Protein AF-A0A432MLW6-F1 (afdb_monomer_lite)

Secondary structure (DSSP, 8-state):
-PPEEEE--SPEEEEEPPPTT-SSPPPPEEE-SSBSS-TTTTS-EEEEEEEEPPS-PPTT-EEEEEEES-TTEEEEEETTEEEEES--SS-EEEEPPS---SEEEEEEEE---S---TT--SPB-EEEEEEEPP------PPPPP-

Structure (mmCIF, N/CA/C/O backbone):
data_AF-A0A432MLW6-F1
#
_entry.id   AF-A0A432MLW6-F1
#
loop_
_atom_site.group_PDB
_atom_site.id
_atom_site.type_symbol
_atom_site.label_atom_id
_atom_site.label_alt_id
_atom_site.label_comp_id
_atom_site.label_asym_id
_atom_site.label_entity_id
_atom_site.label_seq_id
_atom_site.pdbx_PDB_ins_code
_atom_site.Cartn_x
_atom_site.Cartn_y
_atom_site.Cartn_z
_atom_site.occupancy
_atom_site.B_iso_or_equiv
_atom_site.auth_seq_id
_atom_site.auth_comp_id
_atom_site.auth_asym_id
_atom_site.auth_atom_id
_atom_site.pdbx_PDB_model_num
ATOM 1 N N . MET A 1 1 ? -3.024 17.341 17.144 1.00 48.44 1 MET A N 1
ATOM 2 C CA . MET A 1 1 ? -3.260 15.988 17.703 1.00 48.44 1 MET A CA 1
ATOM 3 C C . MET A 1 1 ? -2.288 15.040 17.013 1.00 48.44 1 MET A C 1
ATOM 5 O O . MET A 1 1 ? -2.040 15.289 15.843 1.00 48.44 1 MET A O 1
ATOM 9 N N . PRO A 1 2 ? -1.672 14.050 17.686 1.00 52.03 2 PRO A N 1
ATOM 10 C CA . PRO A 1 2 ? -0.730 13.161 17.013 1.00 52.03 2 PRO A CA 1
ATOM 11 C C . PRO A 1 2 ? -1.482 12.259 16.034 1.00 52.03 2 PRO A C 1
ATOM 13 O O . PRO A 1 2 ? -2.400 11.543 16.439 1.00 52.03 2 PRO A O 1
ATOM 16 N N . ASP A 1 3 ? -1.088 12.299 14.765 1.00 69.69 3 ASP A N 1
ATOM 17 C CA . ASP A 1 3 ? -1.581 11.374 13.751 1.00 69.69 3 ASP A CA 1
ATOM 18 C C . ASP A 1 3 ? -1.302 9.941 14.202 1.00 69.69 3 ASP A C 1
ATOM 20 O O . ASP A 1 3 ? -0.168 9.581 14.543 1.00 69.69 3 ASP A O 1
ATOM 24 N N . HIS A 1 4 ? -2.339 9.103 14.234 1.00 82.38 4 HIS A N 1
ATOM 25 C CA . HIS A 1 4 ? -2.119 7.681 14.457 1.00 82.38 4 HIS A CA 1
ATOM 26 C C . HIS A 1 4 ? -1.595 7.085 13.148 1.00 82.38 4 HIS A C 1
ATOM 28 O O . HIS A 1 4 ? -2.178 7.287 12.085 1.00 82.38 4 HIS A O 1
ATOM 34 N N . LEU A 1 5 ? -0.473 6.367 13.213 1.00 89.31 5 LEU A N 1
ATOM 35 C CA . LEU A 1 5 ? 0.214 5.829 12.041 1.00 89.31 5 LEU A CA 1
ATOM 36 C C . LEU A 1 5 ? 0.303 4.308 12.137 1.00 89.31 5 LEU A C 1
ATOM 38 O O . LEU A 1 5 ? 0.843 3.768 13.105 1.00 89.31 5 LEU A O 1
ATOM 42 N N . ILE A 1 6 ? -0.154 3.609 11.098 1.00 90.38 6 ILE A N 1
ATOM 43 C CA . ILE A 1 6 ? -0.000 2.155 10.965 1.00 90.38 6 ILE A CA 1
ATOM 44 C C . ILE A 1 6 ? 0.847 1.859 9.729 1.00 90.38 6 ILE A C 1
ATOM 46 O O . ILE A 1 6 ? 0.389 1.993 8.596 1.00 90.38 6 ILE A O 1
ATOM 50 N N . ARG A 1 7 ? 2.089 1.406 9.934 1.00 92.50 7 ARG A N 1
ATOM 51 C CA . ARG A 1 7 ? 2.963 0.963 8.834 1.00 92.50 7 ARG A CA 1
ATOM 52 C C . ARG A 1 7 ? 2.574 -0.439 8.378 1.00 92.50 7 ARG A C 1
ATOM 54 O O . ARG A 1 7 ? 2.554 -1.383 9.171 1.00 92.50 7 ARG A O 1
ATOM 61 N N . LEU A 1 8 ? 2.326 -0.594 7.084 1.00 93.12 8 LEU A N 1
ATOM 62 C CA . LEU A 1 8 ? 1.951 -1.858 6.461 1.00 93.12 8 LEU A CA 1
ATOM 63 C C . LEU A 1 8 ? 3.201 -2.699 6.164 1.00 93.12 8 LEU A C 1
ATOM 65 O O . LEU A 1 8 ? 3.613 -2.809 5.015 1.00 93.12 8 LEU A O 1
ATOM 69 N N . ARG A 1 9 ? 3.813 -3.282 7.207 1.00 90.38 9 ARG A N 1
ATOM 70 C CA . ARG A 1 9 ? 5.141 -3.914 7.096 1.00 90.38 9 ARG A CA 1
ATOM 71 C C . ARG A 1 9 ? 5.172 -5.242 6.337 1.00 90.38 9 ARG A C 1
ATOM 73 O O . ARG A 1 9 ? 5.575 -5.285 5.190 1.00 90.38 9 ARG A O 1
ATOM 80 N N . GLY A 1 10 ? 4.661 -6.325 6.919 1.00 85.81 10 GLY A N 1
ATOM 81 C CA . GLY A 1 10 ? 4.724 -7.669 6.316 1.00 85.81 10 GLY A CA 1
ATOM 82 C C . GLY A 1 10 ? 3.495 -8.545 6.579 1.00 85.81 10 GLY A C 1
ATOM 83 O O . GLY A 1 10 ? 2.777 -8.236 7.536 1.00 85.81 10 GLY A O 1
ATOM 84 N N . PRO A 1 11 ? 3.200 -9.574 5.760 1.00 89.50 11 PRO A N 1
ATOM 85 C CA . PRO A 1 11 ? 3.823 -9.886 4.469 1.00 89.50 11 PRO A CA 1
ATOM 86 C C . PRO A 1 11 ? 3.096 -9.219 3.282 1.00 89.50 11 PRO A C 1
ATOM 88 O O . PRO A 1 11 ? 1.861 -9.167 3.249 1.00 89.50 11 PRO A O 1
ATOM 91 N N . TRP A 1 12 ? 3.857 -8.738 2.297 1.00 94.56 12 TRP A N 1
ATOM 92 C CA . TRP A 1 12 ? 3.371 -8.381 0.958 1.00 94.56 12 TRP A CA 1
ATOM 93 C C . TRP A 1 12 ? 3.589 -9.540 -0.011 1.00 94.56 12 TRP A C 1
ATOM 95 O O . TRP A 1 12 ? 4.592 -10.244 0.070 1.00 94.56 12 TRP A O 1
ATOM 105 N N . GLU A 1 13 ? 2.664 -9.721 -0.945 1.00 94.06 13 GLU A N 1
ATOM 106 C CA . GLU A 1 13 ? 2.819 -10.605 -2.096 1.00 94.06 13 GLU A CA 1
ATOM 107 C C . GLU A 1 13 ? 3.386 -9.792 -3.263 1.00 94.06 13 GLU A C 1
ATOM 109 O O . GLU A 1 13 ? 2.800 -8.786 -3.665 1.00 94.06 13 GLU A O 1
ATOM 114 N N . LEU A 1 14 ? 4.515 -10.224 -3.810 1.00 91.12 14 LEU A N 1
ATOM 115 C CA . LEU A 1 14 ? 5.133 -9.679 -5.010 1.00 91.12 14 LEU A CA 1
ATOM 116 C C . LEU A 1 14 ? 4.770 -10.572 -6.194 1.00 91.12 14 LEU A C 1
ATOM 118 O O . LEU A 1 14 ? 5.113 -11.752 -6.227 1.00 91.12 14 LEU A O 1
ATOM 122 N N . LEU A 1 15 ? 4.094 -9.992 -7.178 1.00 90.06 15 LEU A N 1
ATOM 123 C CA . LEU A 1 15 ? 3.730 -10.654 -8.420 1.00 90.06 15 LEU A CA 1
ATOM 124 C C . LEU A 1 15 ? 4.540 -10.026 -9.552 1.00 90.06 15 LEU A C 1
ATOM 126 O O . LEU A 1 15 ? 4.318 -8.855 -9.881 1.00 90.06 15 LEU A O 1
ATOM 130 N N . PRO A 1 16 ? 5.480 -10.770 -10.151 1.00 84.94 16 PRO A N 1
ATOM 131 C CA . PRO A 1 16 ? 6.142 -10.334 -11.368 1.00 84.94 16 PRO A CA 1
ATOM 132 C C . PRO A 1 16 ? 5.105 -10.084 -12.468 1.00 84.94 16 PRO A C 1
ATOM 134 O O . PRO A 1 16 ? 4.140 -10.836 -12.611 1.00 84.94 16 PRO A O 1
ATOM 137 N N . GLY A 1 17 ? 5.290 -9.026 -13.249 1.00 77.06 17 GLY A N 1
ATOM 138 C CA . GLY A 1 17 ? 4.554 -8.838 -14.492 1.00 77.06 17 GLY A CA 1
ATOM 139 C C . GLY A 1 17 ? 4.965 -9.875 -15.545 1.00 77.06 17 GLY A C 1
ATOM 140 O O . GLY A 1 17 ? 5.995 -10.540 -15.385 1.00 77.06 17 GLY A O 1
ATOM 141 N N . PRO A 1 18 ? 4.178 -10.025 -16.624 1.00 66.94 18 PRO A N 1
ATOM 142 C CA . PRO A 1 18 ? 4.509 -10.944 -17.706 1.00 66.94 18 PRO A CA 1
ATOM 143 C C . PRO A 1 18 ? 5.880 -10.583 -18.291 1.00 66.94 18 PRO A C 1
ATOM 145 O O . PRO A 1 18 ? 6.126 -9.438 -18.672 1.00 66.94 18 PRO A O 1
ATOM 148 N N . GLY A 1 19 ? 6.795 -11.553 -18.298 1.00 61.69 19 GLY A N 1
ATOM 149 C CA . GLY A 1 19 ? 8.076 -11.429 -18.988 1.00 61.69 19 GLY A CA 1
ATOM 150 C C . GLY A 1 19 ? 7.927 -11.765 -20.475 1.00 61.69 19 GLY A C 1
ATOM 151 O O . GLY A 1 19 ? 7.006 -12.500 -20.821 1.00 61.69 19 GLY A O 1
ATOM 152 N N . PRO A 1 20 ? 8.835 -11.281 -21.341 1.00 59.62 20 PRO A N 1
ATOM 153 C CA . PRO A 1 20 ? 8.797 -11.574 -22.778 1.00 59.62 20 PRO A CA 1
ATOM 154 C C . PRO A 1 20 ? 8.939 -13.073 -23.116 1.00 59.62 20 PRO A C 1
ATOM 156 O O . PRO A 1 20 ? 8.470 -13.490 -24.164 1.00 59.62 20 PRO A O 1
ATOM 159 N N . ASP A 1 21 ? 9.504 -13.877 -22.205 1.00 58.47 21 ASP A N 1
ATOM 160 C CA . ASP A 1 21 ? 9.806 -15.311 -22.390 1.00 58.47 21 ASP A CA 1
ATOM 161 C C . ASP A 1 21 ? 9.112 -16.232 -21.360 1.00 58.47 21 ASP A C 1
ATOM 163 O O . ASP A 1 21 ? 9.562 -17.345 -21.092 1.00 58.47 21 ASP A O 1
ATOM 167 N N . ALA A 1 22 ? 8.053 -15.771 -20.688 1.00 59.34 22 ALA A N 1
ATOM 168 C CA . ALA A 1 22 ? 7.432 -16.553 -19.616 1.00 59.34 22 ALA A CA 1
ATOM 169 C C . ALA A 1 22 ? 6.338 -17.500 -20.148 1.00 59.34 22 ALA A C 1
ATOM 171 O O . ALA A 1 22 ? 5.180 -17.109 -20.257 1.00 59.34 22 ALA A O 1
ATOM 172 N N . ASP A 1 23 ? 6.705 -18.758 -20.409 1.00 59.22 23 ASP A N 1
ATOM 173 C CA . ASP A 1 23 ? 5.770 -19.852 -20.747 1.00 59.22 23 ASP A CA 1
ATOM 174 C C . ASP A 1 23 ? 4.923 -20.304 -19.528 1.00 59.22 23 ASP A C 1
ATOM 176 O O . ASP A 1 23 ? 3.878 -20.935 -19.662 1.00 59.22 23 ASP A O 1
ATOM 180 N N . ALA A 1 24 ? 5.338 -19.924 -18.310 1.00 57.09 24 ALA A N 1
ATOM 181 C CA . ALA A 1 24 ? 4.658 -20.242 -17.055 1.00 57.09 24 ALA A CA 1
ATOM 182 C C . ALA A 1 24 ? 4.223 -18.977 -16.287 1.00 57.09 24 ALA A C 1
ATOM 184 O O . ALA A 1 24 ? 4.959 -17.982 -16.265 1.00 57.09 24 ALA A O 1
ATOM 185 N N . PRO A 1 25 ? 3.060 -19.002 -15.601 1.00 60.34 25 PRO A N 1
ATOM 186 C CA . PRO A 1 25 ? 2.623 -17.890 -14.769 1.00 60.34 25 PRO A CA 1
ATOM 187 C C . PRO A 1 25 ? 3.632 -17.657 -13.634 1.00 60.34 25 PRO A C 1
ATOM 189 O O . PRO A 1 25 ? 4.047 -18.613 -12.973 1.00 60.34 25 PRO A O 1
ATOM 192 N N . PRO A 1 26 ? 4.038 -16.404 -13.378 1.00 66.25 26 PRO A N 1
ATOM 193 C CA . PRO A 1 26 ? 5.035 -16.122 -12.361 1.00 66.25 26 PRO A CA 1
ATOM 194 C C . PRO A 1 26 ? 4.497 -16.450 -10.963 1.00 66.25 26 PRO A C 1
ATOM 196 O O . PRO A 1 26 ? 3.436 -15.969 -10.559 1.00 66.25 26 PRO A O 1
ATOM 199 N N . SER A 1 27 ? 5.247 -17.254 -10.207 1.00 72.31 27 SER A N 1
ATOM 200 C CA . SER A 1 27 ? 4.907 -17.585 -8.822 1.00 72.31 27 SER A CA 1
ATOM 201 C C . SER A 1 27 ? 5.016 -16.345 -7.926 1.00 72.31 27 SER A C 1
ATOM 203 O O . SER A 1 27 ? 6.043 -15.659 -7.973 1.00 72.31 27 SER A O 1
ATOM 205 N N . PRO A 1 28 ? 4.005 -16.049 -7.089 1.00 80.62 28 PRO A N 1
ATOM 206 C CA . PRO A 1 28 ? 4.082 -14.938 -6.152 1.00 80.62 28 PRO A CA 1
ATOM 207 C C . PRO A 1 28 ? 5.163 -15.211 -5.101 1.00 80.62 28 PRO A C 1
ATOM 209 O O . PRO A 1 28 ? 5.176 -16.271 -4.471 1.00 80.62 28 PRO A O 1
ATOM 212 N 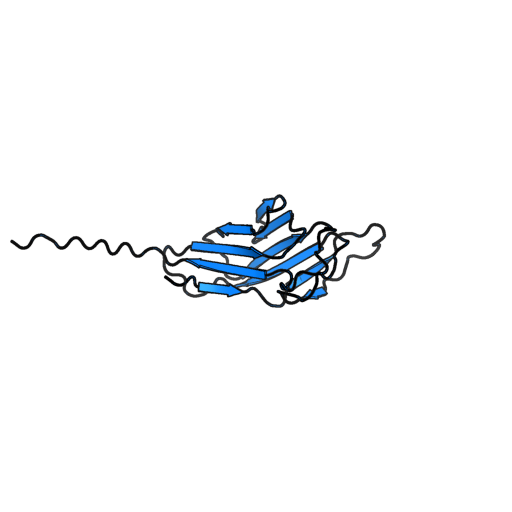N . SER A 1 29 ? 6.052 -14.246 -4.883 1.00 86.94 29 SER A N 1
ATOM 213 C CA . SER A 1 29 ? 7.007 -14.265 -3.770 1.00 86.94 29 SER A CA 1
ATOM 214 C C . SER A 1 29 ? 6.527 -13.354 -2.639 1.00 86.94 29 SER A C 1
ATOM 216 O O . SER A 1 29 ? 5.578 -12.586 -2.804 1.00 86.94 29 SER A O 1
ATOM 218 N N . ARG A 1 30 ? 7.128 -13.467 -1.450 1.00 90.94 30 ARG A N 1
ATOM 219 C CA . ARG A 1 30 ? 6.791 -12.617 -0.300 1.00 90.94 30 ARG A CA 1
ATOM 220 C C . ARG A 1 30 ? 7.908 -11.632 -0.004 1.00 90.94 30 ARG A C 1
ATOM 222 O O . ARG A 1 30 ? 9.077 -11.979 -0.129 1.00 90.94 30 ARG A O 1
ATOM 229 N N . LEU A 1 31 ? 7.525 -10.434 0.420 1.00 89.81 31 LEU A N 1
ATOM 230 C CA . LEU A 1 31 ? 8.435 -9.369 0.824 1.00 89.81 31 LEU A CA 1
ATOM 231 C C . LEU A 1 31 ? 7.857 -8.610 2.020 1.00 89.81 31 LEU A C 1
ATOM 233 O O . LEU A 1 31 ? 6.644 -8.410 2.105 1.00 89.81 31 LEU A O 1
ATOM 237 N N . ASP A 1 32 ? 8.728 -8.136 2.902 1.00 92.25 32 ASP A N 1
ATOM 238 C CA . ASP A 1 32 ? 8.367 -7.174 3.936 1.00 92.25 32 ASP A CA 1
ATOM 239 C C . ASP A 1 32 ? 8.818 -5.770 3.537 1.00 92.25 32 ASP A C 1
ATOM 241 O O . ASP A 1 32 ? 9.880 -5.577 2.950 1.00 92.25 32 ASP A O 1
ATOM 245 N N . LEU A 1 33 ? 7.979 -4.790 3.857 1.00 90.88 33 LEU A N 1
ATOM 246 C CA . LEU A 1 33 ? 8.226 -3.380 3.634 1.00 90.88 33 LEU A CA 1
ATOM 247 C C . LEU A 1 33 ? 8.451 -2.631 4.967 1.00 90.88 33 LEU A C 1
ATOM 249 O O . LEU A 1 33 ? 7.862 -2.972 5.995 1.00 90.88 33 LEU A O 1
ATOM 253 N N . PRO A 1 34 ? 9.251 -1.560 4.972 1.00 91.50 34 PRO A N 1
ATOM 254 C CA . PRO A 1 34 ? 10.151 -1.213 3.883 1.00 91.50 34 PRO A CA 1
ATOM 255 C C . PRO A 1 34 ? 11.316 -2.219 3.788 1.00 91.50 34 PRO A C 1
ATOM 257 O O . PRO A 1 34 ? 11.658 -2.854 4.785 1.00 91.50 34 PRO A O 1
ATOM 260 N N . ALA A 1 35 ? 11.891 -2.371 2.599 1.00 86.50 35 ALA A N 1
ATOM 261 C CA . ALA A 1 35 ? 12.995 -3.289 2.315 1.00 86.50 35 ALA A CA 1
ATOM 262 C C . ALA A 1 35 ? 14.297 -2.522 2.057 1.00 86.50 35 ALA A C 1
ATOM 264 O O . ALA A 1 35 ? 14.266 -1.335 1.743 1.00 86.50 35 ALA A O 1
ATOM 265 N N . ASP A 1 36 ? 15.446 -3.191 2.125 1.00 83.56 36 ASP A N 1
ATOM 266 C CA . ASP A 1 36 ? 16.731 -2.536 1.839 1.00 83.56 36 ASP A CA 1
ATOM 267 C C . ASP A 1 36 ? 16.900 -2.200 0.349 1.00 83.56 36 ASP A C 1
ATOM 269 O O . ASP A 1 36 ? 17.598 -1.256 -0.00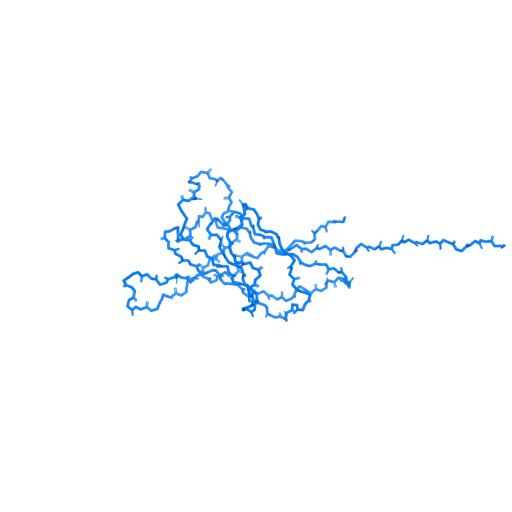9 1.00 83.56 36 ASP A O 1
ATOM 273 N N . SER A 1 37 ? 16.260 -2.967 -0.540 1.00 78.69 37 SER A N 1
ATOM 274 C CA . SER A 1 37 ? 16.354 -2.763 -1.988 1.00 78.69 37 SER A CA 1
ATOM 275 C C . SER A 1 37 ? 15.114 -3.269 -2.742 1.00 78.69 37 SER A C 1
ATOM 277 O O . SER A 1 37 ? 14.412 -4.163 -2.257 1.00 78.69 37 SER A O 1
ATOM 279 N N . PRO A 1 38 ? 14.819 -2.710 -3.934 1.00 78.44 38 PRO A N 1
ATOM 280 C CA . PRO A 1 38 ? 13.747 -3.195 -4.797 1.00 78.44 38 PRO A CA 1
ATOM 281 C C . PRO A 1 38 ? 14.060 -4.599 -5.345 1.00 78.44 38 PRO A C 1
ATOM 283 O O . PRO A 1 38 ? 15.105 -4.790 -5.967 1.00 78.44 38 PRO A O 1
ATOM 286 N N . PRO A 1 39 ? 13.138 -5.571 -5.233 1.00 71.19 39 PRO A N 1
ATOM 287 C CA . PRO A 1 39 ? 13.384 -6.948 -5.669 1.00 71.19 39 PRO A CA 1
ATOM 288 C C . PRO A 1 39 ? 13.391 -7.128 -7.198 1.00 71.19 39 PRO A C 1
ATOM 290 O O . PRO A 1 39 ? 13.957 -8.098 -7.693 1.00 71.19 39 PRO A O 1
ATOM 293 N N . LEU A 1 40 ? 12.732 -6.239 -7.956 1.00 68.44 40 LEU A N 1
ATOM 294 C CA . LEU A 1 40 ? 12.494 -6.390 -9.402 1.00 68.44 40 LEU A CA 1
ATOM 295 C C . LEU A 1 40 ? 12.609 -5.052 -10.151 1.00 68.44 40 LEU A C 1
ATOM 297 O O . LEU A 1 40 ? 11.714 -4.658 -10.890 1.00 68.44 40 LEU A O 1
ATOM 301 N N . ALA A 1 41 ? 13.738 -4.363 -9.979 1.00 64.25 41 ALA A N 1
ATOM 302 C CA . ALA A 1 41 ? 14.069 -3.076 -10.605 1.00 64.25 41 ALA A CA 1
ATOM 303 C C . ALA A 1 41 ? 13.735 -2.948 -12.109 1.00 64.25 41 ALA A C 1
ATOM 305 O O . ALA A 1 41 ? 13.348 -1.885 -12.592 1.00 64.25 41 ALA A O 1
ATOM 306 N N . LEU A 1 42 ? 13.908 -4.042 -12.854 1.00 67.50 42 LEU A N 1
ATOM 307 C CA . LEU A 1 42 ? 13.907 -4.048 -14.318 1.00 67.50 42 LEU A CA 1
ATOM 308 C C . LEU A 1 42 ? 12.622 -4.604 -14.938 1.00 67.50 42 LEU A C 1
ATOM 310 O O . LEU A 1 42 ? 12.540 -4.718 -16.160 1.00 67.50 42 LEU A O 1
ATOM 314 N N . ARG A 1 43 ? 11.627 -4.994 -14.134 1.00 79.50 43 ARG A N 1
ATOM 315 C CA . ARG A 1 43 ? 10.381 -5.583 -14.645 1.00 79.50 43 ARG A CA 1
ATOM 316 C C . ARG A 1 43 ? 9.170 -4.943 -13.979 1.00 79.50 43 ARG A C 1
ATOM 318 O O . ARG A 1 43 ? 9.236 -4.622 -12.794 1.00 79.50 43 ARG A O 1
ATOM 325 N N . PRO A 1 44 ? 8.049 -4.788 -14.708 1.00 86.38 44 PRO A N 1
ATOM 326 C CA . PRO A 1 44 ? 6.813 -4.390 -14.065 1.00 86.38 44 PRO A CA 1
ATOM 327 C C . PRO A 1 44 ? 6.456 -5.433 -13.008 1.00 86.38 44 PRO A C 1
ATOM 329 O O . PRO A 1 44 ? 6.655 -6.632 -13.218 1.00 86.38 44 PRO A O 1
ATOM 332 N N . CYS A 1 45 ? 5.930 -5.001 -11.872 1.00 89.12 45 CYS A N 1
ATOM 333 C CA . CYS A 1 45 ? 5.464 -5.914 -10.836 1.00 89.12 45 CYS A CA 1
ATOM 334 C C . CYS A 1 45 ? 4.278 -5.328 -10.075 1.00 89.12 45 CYS A C 1
ATOM 336 O O . CYS A 1 45 ? 3.966 -4.140 -10.173 1.00 89.12 45 CYS A O 1
ATOM 338 N N . ARG A 1 46 ? 3.573 -6.185 -9.341 1.00 92.44 46 ARG A N 1
ATOM 339 C CA . ARG A 1 46 ? 2.477 -5.788 -8.459 1.00 92.44 46 ARG A CA 1
ATOM 340 C C . ARG A 1 46 ? 2.786 -6.231 -7.042 1.00 92.44 46 ARG A C 1
ATOM 342 O O . ARG A 1 46 ? 3.107 -7.393 -6.819 1.00 92.44 46 ARG A O 1
ATOM 349 N N . LEU A 1 47 ? 2.651 -5.315 -6.096 1.00 94.06 47 LEU A N 1
ATOM 350 C CA . LEU A 1 47 ? 2.670 -5.609 -4.671 1.00 94.06 47 LEU A CA 1
ATOM 351 C C . LEU A 1 47 ? 1.230 -5.691 -4.181 1.00 94.06 47 LEU A C 1
ATOM 353 O O . LEU A 1 47 ? 0.440 -4.779 -4.425 1.00 94.06 47 LEU A O 1
ATOM 357 N N . ARG A 1 48 ? 0.879 -6.765 -3.481 1.00 95.31 48 ARG A N 1
ATOM 358 C CA . ARG A 1 48 ? -0.451 -6.957 -2.902 1.00 95.31 48 ARG A CA 1
ATOM 359 C C . ARG A 1 48 ? -0.337 -7.184 -1.411 1.00 95.31 48 ARG A C 1
ATOM 361 O O . ARG A 1 48 ? 0.505 -7.951 -0.949 1.00 95.31 48 ARG A O 1
ATOM 368 N N . ARG A 1 49 ? -1.211 -6.547 -0.645 1.00 95.00 49 ARG A N 1
ATOM 369 C CA . ARG A 1 49 ? -1.322 -6.799 0.789 1.00 95.00 49 ARG A CA 1
ATOM 370 C C . ARG A 1 49 ? -2.762 -6.727 1.225 1.00 95.00 49 ARG A C 1
ATOM 372 O O . ARG A 1 49 ? -3.495 -5.804 0.881 1.00 95.00 49 ARG A O 1
ATOM 379 N N . ARG A 1 50 ? -3.137 -7.680 2.071 1.00 94.75 50 ARG A N 1
ATOM 380 C CA . ARG A 1 50 ? -4.395 -7.613 2.803 1.00 94.75 50 ARG A CA 1
ATOM 381 C C . ARG A 1 50 ? -4.199 -6.914 4.142 1.00 94.75 50 ARG A C 1
ATOM 383 O O . ARG A 1 50 ? -3.247 -7.216 4.860 1.00 94.75 50 ARG A O 1
ATOM 390 N N . PHE A 1 51 ? -5.109 -6.018 4.493 1.00 92.62 51 PHE A N 1
ATOM 391 C CA . PHE A 1 51 ? -5.123 -5.361 5.797 1.00 92.62 51 PHE A CA 1
ATOM 392 C C . PHE A 1 51 ? -6.543 -5.326 6.363 1.00 92.62 51 PHE A C 1
ATOM 394 O O . PHE A 1 51 ? -7.525 -5.286 5.621 1.00 92.62 51 PHE A O 1
ATOM 401 N N . GLY A 1 52 ? -6.653 -5.414 7.686 1.00 89.56 52 GLY A N 1
ATOM 402 C CA . GLY A 1 52 ? -7.939 -5.312 8.367 1.00 89.56 52 GLY A CA 1
ATOM 403 C C . GLY A 1 52 ? -8.412 -3.866 8.446 1.00 89.56 52 GLY A C 1
ATOM 404 O O . GLY A 1 52 ? -7.593 -2.946 8.398 1.00 89.56 52 GLY A O 1
ATOM 405 N N . ARG A 1 53 ? -9.720 -3.658 8.615 1.00 84.62 53 ARG A N 1
ATOM 406 C CA . ARG A 1 53 ? -10.215 -2.344 9.036 1.00 84.62 53 ARG A CA 1
ATOM 407 C C . ARG A 1 53 ? -9.597 -1.999 10.402 1.00 84.62 53 ARG A C 1
ATOM 409 O O . ARG A 1 53 ? -9.720 -2.807 11.324 1.00 84.62 53 ARG A O 1
ATOM 416 N N . PRO A 1 54 ? -8.953 -0.834 10.554 1.00 77.19 54 PRO A N 1
ATOM 417 C CA . PRO A 1 54 ? -8.453 -0.370 11.844 1.00 77.19 54 PRO A CA 1
ATOM 418 C C . PRO A 1 54 ? -9.595 -0.331 12.866 1.00 77.19 54 PRO A C 1
ATOM 420 O O . PRO A 1 54 ? -10.634 0.288 12.634 1.00 77.19 54 PRO A O 1
ATOM 423 N N . LEU A 1 55 ? -9.428 -1.046 13.980 1.00 69.88 55 LEU A N 1
ATOM 424 C CA . LEU A 1 55 ? -10.406 -1.077 15.065 1.00 69.88 55 LEU A CA 1
ATOM 425 C C . LEU A 1 55 ? -10.327 0.255 15.824 1.00 69.88 55 LEU A C 1
ATOM 427 O O . LEU A 1 55 ? -9.250 0.620 16.280 1.00 69.88 55 LEU A O 1
ATOM 431 N N . ARG A 1 56 ? -11.474 0.924 16.015 1.00 63.94 56 ARG A N 1
ATOM 432 C CA . ARG A 1 56 ? -11.633 2.190 16.768 1.00 63.94 56 ARG A CA 1
ATOM 433 C C . ARG A 1 56 ? -11.089 3.448 16.073 1.00 63.94 56 ARG A C 1
ATOM 435 O O . ARG A 1 56 ? -10.208 4.117 16.601 1.00 63.94 56 ARG A O 1
ATOM 442 N N . LEU A 1 57 ? -11.680 3.824 14.942 1.00 65.88 57 LEU A N 1
ATOM 443 C CA . LEU A 1 57 ? -11.621 5.219 14.498 1.00 65.88 57 LEU A CA 1
ATOM 444 C C . LEU A 1 57 ? -12.800 5.984 15.113 1.00 65.88 57 LEU A C 1
ATOM 446 O O . LEU A 1 57 ? -13.927 5.486 15.030 1.00 65.88 57 LEU A O 1
ATOM 450 N N . PRO A 1 58 ? -12.567 7.141 15.761 1.00 68.19 58 PRO A N 1
ATOM 451 C CA . PRO A 1 58 ? -13.639 8.048 16.143 1.00 68.19 58 PRO A CA 1
ATOM 452 C C . PRO A 1 58 ? -14.571 8.335 14.954 1.00 68.19 58 PRO A C 1
ATOM 454 O O . PRO A 1 58 ? -14.110 8.380 13.810 1.00 68.19 58 PRO A O 1
ATOM 457 N N . PRO A 1 59 ? -15.875 8.555 15.189 1.00 68.62 59 PRO A N 1
ATOM 458 C CA . PRO A 1 59 ? -16.753 9.088 14.153 1.00 68.62 59 PRO A CA 1
ATOM 459 C C . PRO A 1 59 ? -16.161 10.390 13.591 1.00 68.62 59 PRO A C 1
ATOM 461 O O . PRO A 1 59 ? -15.784 11.269 14.361 1.00 68.62 59 PRO A O 1
ATOM 464 N N . GLY A 1 60 ? -16.057 10.500 12.264 1.00 71.38 60 GLY A N 1
ATOM 465 C CA . GLY A 1 60 ? -15.472 11.665 11.587 1.00 71.38 60 GLY A CA 1
ATOM 466 C C . GLY A 1 60 ? -13.951 11.623 11.399 1.00 71.38 60 GLY A C 1
ATOM 467 O O . GLY A 1 60 ? -13.396 12.556 10.828 1.00 71.38 60 GLY A O 1
ATOM 468 N N . SER A 1 61 ? -13.266 10.572 11.858 1.00 75.25 61 SER A N 1
ATOM 469 C CA . SER A 1 61 ? -11.849 10.379 11.543 1.00 75.25 61 SER A CA 1
ATOM 470 C C . SER A 1 61 ? -11.651 10.009 10.080 1.00 75.25 61 SER A C 1
ATOM 472 O O . SER A 1 61 ? -12.313 9.102 9.576 1.00 75.25 61 SER A O 1
ATOM 474 N N . SER A 1 62 ? -10.689 10.659 9.431 1.00 84.25 62 SER A N 1
ATOM 475 C CA . SER A 1 62 ? -10.266 10.322 8.074 1.00 84.25 62 SER A CA 1
ATOM 476 C C . SER A 1 62 ? -9.140 9.280 8.112 1.00 84.25 62 SER A C 1
ATOM 478 O O . SER A 1 62 ? -8.360 9.192 9.067 1.00 84.25 62 SER A O 1
ATOM 480 N N . CYS A 1 63 ? -9.052 8.465 7.062 1.00 88.50 63 CYS A N 1
ATOM 481 C CA . CYS A 1 63 ? -7.917 7.582 6.827 1.00 88.50 63 CYS A CA 1
ATOM 482 C C . CYS A 1 63 ? -7.268 7.962 5.502 1.00 88.50 63 CYS A C 1
ATOM 484 O O . CYS A 1 63 ? -7.954 8.079 4.489 1.00 88.50 63 CYS A O 1
ATOM 486 N N . ARG A 1 64 ? -5.947 8.119 5.489 1.00 92.44 64 ARG A N 1
ATOM 487 C CA . ARG A 1 64 ? -5.163 8.362 4.279 1.00 92.44 64 ARG A CA 1
ATOM 488 C C . ARG A 1 64 ? -4.147 7.249 4.076 1.00 92.44 64 ARG A C 1
ATOM 490 O O . ARG A 1 64 ? -3.589 6.710 5.032 1.00 92.44 64 ARG A O 1
ATOM 497 N N . LEU A 1 65 ? -3.881 6.921 2.821 1.00 94.44 65 LEU A N 1
ATOM 498 C CA . LEU A 1 65 ? -2.753 6.096 2.423 1.00 94.44 65 LEU A CA 1
ATOM 499 C C . LEU A 1 65 ? -1.586 7.014 2.076 1.00 94.44 65 LEU A C 1
ATOM 501 O O . LEU A 1 65 ? -1.719 7.857 1.193 1.00 94.44 65 LEU A O 1
ATOM 505 N N . ARG A 1 66 ? -0.448 6.796 2.731 1.00 95.12 66 ARG A N 1
ATOM 506 C CA . ARG A 1 66 ? 0.826 7.451 2.440 1.00 95.12 66 ARG A CA 1
ATOM 507 C C . ARG A 1 66 ? 1.830 6.420 1.930 1.00 95.12 66 ARG A C 1
ATOM 509 O O . ARG A 1 66 ? 2.092 5.420 2.605 1.00 95.12 66 ARG A O 1
ATOM 516 N N . VAL A 1 67 ? 2.370 6.652 0.738 1.00 94.31 67 VAL A N 1
ATOM 517 C CA . VAL A 1 67 ? 3.389 5.817 0.093 1.00 94.31 67 VAL A CA 1
ATOM 518 C C . VAL A 1 67 ? 4.614 6.665 -0.205 1.00 94.31 67 VAL A C 1
ATOM 520 O O . VAL A 1 67 ? 4.533 7.671 -0.907 1.00 94.31 67 VAL A O 1
ATOM 523 N N . GLU A 1 68 ? 5.755 6.228 0.310 1.00 92.12 6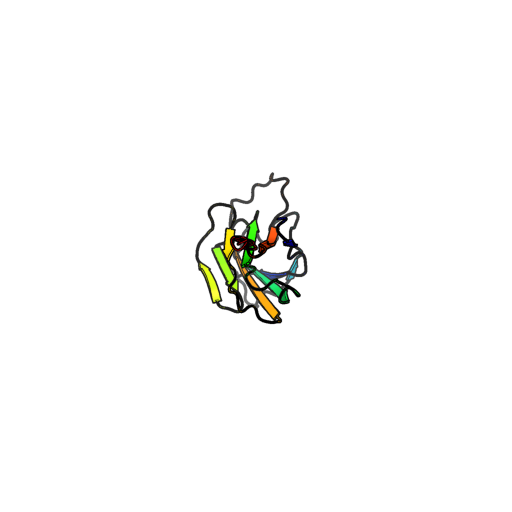8 GLU A N 1
ATOM 524 C CA . GLU A 1 68 ? 7.035 6.919 0.199 1.00 92.12 68 GLU A CA 1
ATOM 525 C C . GLU A 1 68 ? 8.116 5.951 -0.277 1.00 92.12 68 GLU A C 1
ATOM 527 O O . GLU A 1 68 ? 8.058 4.745 -0.021 1.00 92.12 68 GLU A O 1
ATOM 532 N N . HIS A 1 69 ? 9.134 6.492 -0.947 1.00 88.69 69 HIS A N 1
ATOM 533 C CA . HIS A 1 6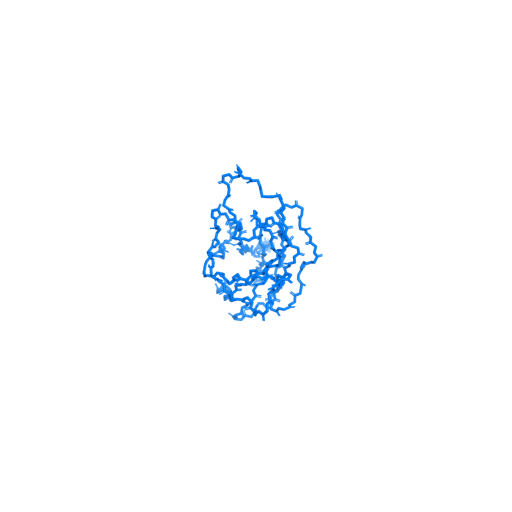9 ? 10.317 5.741 -1.383 1.00 88.69 69 HIS A CA 1
ATOM 534 C C . HIS A 1 69 ? 9.987 4.501 -2.229 1.00 88.69 69 HIS A C 1
ATOM 536 O O . HIS A 1 69 ? 10.685 3.491 -2.155 1.00 88.69 69 HIS A O 1
ATOM 542 N N . LEU A 1 70 ? 8.921 4.569 -3.035 1.00 88.94 70 LEU A N 1
ATOM 543 C CA . LEU A 1 70 ? 8.473 3.484 -3.907 1.00 88.94 70 LEU A CA 1
ATOM 544 C C . LEU A 1 70 ? 8.579 3.897 -5.390 1.00 88.94 70 LEU A C 1
ATOM 546 O O . LEU A 1 70 ? 7.558 4.141 -6.039 1.00 88.94 70 LEU A O 1
ATOM 550 N N . PRO A 1 71 ? 9.805 4.028 -5.935 1.00 86.19 71 PRO A N 1
ATOM 551 C CA . PRO A 1 71 ? 10.011 4.412 -7.327 1.00 86.19 71 PRO A CA 1
ATOM 552 C C . PRO A 1 71 ? 9.340 3.425 -8.285 1.00 86.19 71 PRO A C 1
ATOM 554 O O . PRO A 1 71 ? 9.295 2.219 -8.037 1.00 86.19 71 PRO A O 1
ATOM 557 N N . GLY A 1 72 ? 8.834 3.956 -9.398 1.00 88.19 72 GLY A N 1
ATOM 558 C CA . GLY A 1 72 ? 8.104 3.179 -10.397 1.00 88.19 72 GLY A CA 1
ATOM 559 C C . GLY A 1 72 ? 6.630 2.960 -10.062 1.00 88.19 72 GLY A C 1
ATOM 560 O O . GLY A 1 72 ? 5.945 2.338 -10.865 1.00 88.19 72 GLY A O 1
ATOM 561 N N . LEU A 1 73 ? 6.109 3.463 -8.933 1.00 92.06 73 LEU A N 1
ATOM 562 C CA . LEU A 1 73 ? 4.673 3.417 -8.656 1.00 92.06 73 LEU A CA 1
ATOM 563 C C . LEU A 1 73 ? 3.898 4.127 -9.763 1.00 92.06 73 LEU A C 1
ATOM 565 O O . LEU A 1 73 ? 4.137 5.296 -10.022 1.00 92.06 73 LEU A O 1
ATOM 569 N N . VAL A 1 74 ? 2.976 3.412 -10.403 1.00 93.31 74 VAL A N 1
ATOM 570 C CA . VAL A 1 74 ? 2.136 3.950 -11.486 1.00 93.31 74 VAL A CA 1
ATOM 571 C C . VAL A 1 74 ? 0.652 3.745 -11.242 1.00 93.31 74 VAL A C 1
ATOM 573 O O . VAL A 1 74 ? -0.164 4.334 -11.936 1.00 93.31 74 VAL A O 1
ATOM 576 N N . ARG A 1 75 ? 0.268 2.885 -10.294 1.00 95.06 75 ARG A N 1
ATOM 577 C CA . ARG A 1 75 ? -1.145 2.648 -9.995 1.00 95.06 75 ARG A CA 1
ATOM 578 C C . ARG A 1 75 ? -1.343 2.151 -8.579 1.00 95.06 75 ARG A C 1
ATOM 580 O O . ARG A 1 75 ? -0.602 1.282 -8.114 1.00 95.06 75 ARG A O 1
ATOM 587 N N . VAL A 1 76 ? -2.399 2.644 -7.942 1.00 96.38 76 VAL A N 1
ATOM 588 C CA . VAL A 1 76 ? -2.872 2.177 -6.636 1.00 96.38 76 VAL A CA 1
ATOM 589 C C . VAL A 1 76 ? -4.320 1.744 -6.763 1.00 96.38 76 VAL A C 1
ATOM 591 O O . VAL A 1 76 ? -5.152 2.488 -7.285 1.00 96.38 76 VAL A O 1
ATOM 594 N N . ALA A 1 77 ? -4.629 0.548 -6.272 1.00 96.75 77 ALA A N 1
ATOM 595 C CA . ALA A 1 77 ? -5.990 0.048 -6.192 1.00 96.75 77 ALA A CA 1
ATOM 596 C C . ALA A 1 77 ? -6.315 -0.485 -4.796 1.00 96.75 77 ALA A C 1
ATOM 598 O O . ALA A 1 77 ? -5.474 -1.086 -4.126 1.00 96.75 77 ALA A O 1
ATOM 599 N N . LEU A 1 78 ? -7.561 -0.282 -4.380 1.00 96.50 78 LEU A N 1
ATOM 600 C CA . LEU A 1 78 ? -8.118 -0.784 -3.134 1.00 96.50 78 LEU A CA 1
ATOM 601 C C . LEU A 1 78 ? -9.368 -1.598 -3.445 1.00 96.50 78 LEU A C 1
ATOM 603 O O . LEU A 1 78 ? -10.306 -1.083 -4.047 1.00 96.50 78 LEU A O 1
ATOM 607 N N . ASN A 1 79 ? -9.391 -2.865 -3.034 1.00 95.56 79 ASN A N 1
ATOM 608 C CA . ASN A 1 79 ? -10.514 -3.777 -3.280 1.00 95.56 79 ASN A CA 1
ATOM 609 C C . ASN A 1 79 ? -10.922 -3.826 -4.770 1.00 95.56 79 ASN A C 1
ATOM 611 O O . ASN A 1 79 ? -12.101 -3.910 -5.096 1.00 95.56 79 ASN A O 1
ATOM 615 N N . GLY A 1 80 ? -9.944 -3.727 -5.679 1.00 93.25 80 GLY A N 1
ATOM 616 C CA . GLY A 1 80 ? -10.159 -3.683 -7.130 1.00 93.25 80 GLY A CA 1
ATOM 617 C C . GLY A 1 80 ? -10.532 -2.308 -7.702 1.00 93.25 80 GLY A C 1
ATOM 618 O O . GLY A 1 80 ? -10.474 -2.130 -8.919 1.00 93.25 80 GLY A O 1
ATOM 619 N N . ARG A 1 81 ? -10.852 -1.309 -6.868 1.00 95.00 81 ARG A N 1
ATOM 620 C CA . ARG A 1 81 ? -11.110 0.071 -7.304 1.00 95.00 81 ARG A CA 1
ATOM 621 C C . ARG A 1 81 ? -9.800 0.835 -7.465 1.00 95.00 81 ARG A C 1
ATOM 623 O O . ARG A 1 81 ? -8.995 0.880 -6.540 1.00 95.00 81 ARG A O 1
ATOM 630 N N . ILE A 1 82 ? -9.604 1.469 -8.618 1.00 95.75 82 ILE A N 1
ATOM 631 C CA . ILE A 1 82 ? -8.441 2.326 -8.881 1.00 95.75 82 ILE A CA 1
ATOM 632 C C . ILE A 1 82 ? -8.591 3.627 -8.090 1.00 95.75 82 ILE A C 1
ATOM 634 O O . ILE A 1 82 ? -9.617 4.296 -8.202 1.00 95.75 82 ILE A O 1
ATOM 638 N N . LEU A 1 83 ? -7.577 3.963 -7.295 1.00 94.75 83 LEU A N 1
ATOM 639 C CA . LEU A 1 83 ? -7.484 5.232 -6.568 1.00 94.75 83 LEU A CA 1
ATOM 640 C C . LEU A 1 83 ? -6.537 6.212 -7.267 1.00 94.75 83 LEU A C 1
ATOM 642 O O . LEU A 1 83 ? -6.766 7.413 -7.232 1.00 94.75 83 LEU A O 1
ATOM 646 N N . VAL A 1 84 ? -5.489 5.689 -7.909 1.00 94.56 84 VAL A N 1
ATOM 647 C CA . VAL A 1 84 ? -4.497 6.461 -8.670 1.00 94.56 84 VAL A CA 1
ATOM 648 C C . VAL A 1 84 ? -4.153 5.692 -9.929 1.00 94.56 84 VAL A C 1
ATOM 650 O O . VAL A 1 84 ? -3.896 4.490 -9.839 1.00 94.56 84 VAL A O 1
ATOM 653 N N . ASP A 1 85 ? -4.114 6.392 -11.060 1.00 92.81 85 ASP A N 1
ATOM 654 C CA . ASP A 1 85 ? -3.652 5.889 -12.354 1.00 92.81 85 ASP A CA 1
ATOM 655 C C . ASP A 1 85 ? -2.685 6.920 -12.956 1.00 92.81 85 ASP A C 1
ATOM 657 O O . ASP A 1 85 ? -3.096 7.970 -13.446 1.00 92.81 85 ASP A O 1
ATOM 661 N N . GLY A 1 86 ? -1.388 6.663 -12.809 1.00 87.88 86 GLY A N 1
ATOM 662 C CA . GLY A 1 86 ? -0.297 7.578 -13.133 1.00 87.88 86 GLY A CA 1
ATOM 663 C C . GLY A 1 86 ? 0.805 7.589 -12.061 1.00 87.88 86 GLY A C 1
ATOM 664 O O . GLY A 1 86 ? 0.566 7.201 -10.912 1.00 87.88 86 GLY A O 1
ATOM 665 N N . PRO A 1 87 ? 2.033 8.001 -12.423 1.00 86.88 87 PRO A N 1
ATOM 666 C CA . PRO A 1 87 ? 3.127 8.122 -11.469 1.00 86.88 87 PRO A CA 1
ATOM 667 C C . PRO A 1 87 ? 2.915 9.307 -10.510 1.00 86.88 87 PRO A C 1
ATOM 669 O O . PRO A 1 87 ? 2.537 10.383 -10.970 1.00 86.88 87 PRO A O 1
ATOM 672 N N . PRO A 1 88 ? 3.164 9.151 -9.194 1.00 84.62 88 PRO A N 1
ATOM 673 C CA . PRO A 1 88 ? 3.207 10.281 -8.272 1.00 84.62 88 PRO A CA 1
ATOM 674 C C . PRO A 1 88 ? 4.526 11.054 -8.420 1.00 84.62 88 PRO A C 1
ATOM 676 O O . PRO A 1 88 ? 5.554 10.472 -8.769 1.00 84.62 88 PRO A O 1
ATOM 679 N N . ASP A 1 89 ? 4.523 12.342 -8.074 1.00 75.44 89 ASP A N 1
ATOM 680 C CA . ASP A 1 89 ? 5.710 13.201 -8.205 1.00 75.44 89 ASP A CA 1
ATOM 681 C C . ASP A 1 89 ? 6.853 12.820 -7.244 1.00 75.44 89 ASP A C 1
ATOM 683 O O . ASP A 1 89 ? 8.027 12.979 -7.571 1.00 75.44 89 ASP A O 1
ATOM 687 N N . SER A 1 90 ? 6.541 12.332 -6.037 1.00 75.69 90 SER A N 1
ATOM 688 C CA . SER A 1 90 ? 7.555 11.921 -5.045 1.00 75.69 90 SER A CA 1
ATOM 689 C C . SER A 1 90 ? 6.973 11.058 -3.921 1.00 75.69 90 SER A C 1
ATOM 691 O O . SER A 1 90 ? 7.320 9.884 -3.780 1.00 75.69 90 SER A O 1
ATOM 693 N N . THR A 1 91 ? 6.052 11.636 -3.155 1.00 88.12 91 THR A N 1
ATOM 694 C CA . THR A 1 91 ? 5.257 10.971 -2.120 1.00 88.12 91 THR A CA 1
ATOM 695 C C . THR A 1 91 ? 3.812 10.949 -2.573 1.00 88.12 91 THR A C 1
ATOM 697 O O . THR A 1 91 ? 3.273 11.972 -2.992 1.00 88.12 91 THR A O 1
ATOM 700 N N . LEU A 1 92 ? 3.175 9.786 -2.473 1.00 92.44 92 LEU A N 1
ATOM 701 C CA . LEU A 1 92 ? 1.745 9.676 -2.707 1.00 92.44 92 LEU A CA 1
ATOM 702 C C . LEU A 1 92 ? 1.019 9.731 -1.370 1.00 92.44 92 LEU A C 1
ATOM 704 O O . LEU A 1 92 ? 1.213 8.853 -0.532 1.00 92.44 92 LEU A O 1
ATOM 708 N N . GLU A 1 93 ? 0.148 10.718 -1.199 1.00 93.94 93 GLU A N 1
ATOM 709 C CA . GLU A 1 93 ? -0.801 10.767 -0.093 1.00 93.94 93 GLU A CA 1
ATOM 710 C C . GLU A 1 93 ? -2.214 10.938 -0.649 1.00 93.94 93 GLU A C 1
ATOM 712 O O . GLU A 1 93 ? -2.467 11.842 -1.442 1.00 93.94 93 GLU A O 1
ATOM 717 N N . LEU A 1 94 ? -3.130 10.045 -0.273 1.00 92.94 94 LEU A N 1
ATOM 718 C CA . LEU A 1 94 ? -4.516 10.087 -0.740 1.00 92.94 94 LEU A CA 1
ATOM 719 C C . LEU A 1 94 ? -5.494 9.642 0.350 1.00 92.94 94 LEU A C 1
ATOM 721 O O . LEU A 1 94 ? -5.158 8.743 1.126 1.00 92.94 94 LEU A O 1
ATOM 725 N N . PRO A 1 95 ? -6.707 10.216 0.410 1.00 91.62 95 PRO A N 1
ATOM 726 C CA . PRO A 1 95 ? -7.752 9.725 1.297 1.00 91.62 95 PRO A CA 1
ATOM 727 C C . PRO A 1 95 ? -8.217 8.332 0.853 1.00 91.62 95 PRO A C 1
ATOM 729 O O . PRO A 1 95 ? -8.477 8.085 -0.327 1.00 91.62 95 PRO A O 1
ATOM 732 N N . LEU A 1 96 ? -8.324 7.413 1.807 1.00 90.81 96 LEU A N 1
ATOM 733 C CA . LEU A 1 96 ? -9.024 6.149 1.619 1.00 90.81 96 LEU A CA 1
ATOM 734 C C . LEU A 1 96 ? -10.530 6.372 1.804 1.00 90.81 96 LEU A C 1
ATOM 736 O O . LEU A 1 96 ? -10.926 7.251 2.568 1.00 90.81 96 LEU A O 1
ATOM 740 N N . PRO A 1 97 ? -11.376 5.593 1.116 1.00 86.94 97 PRO A N 1
ATOM 741 C CA . PRO A 1 97 ? -12.814 5.735 1.260 1.00 86.94 97 PRO A CA 1
ATOM 742 C C . PRO A 1 97 ? -13.268 5.267 2.653 1.00 86.94 97 PRO A C 1
ATOM 744 O O . PRO A 1 97 ? -12.673 4.360 3.241 1.00 86.94 97 PRO A O 1
ATOM 747 N N . ASP A 1 98 ? -14.330 5.880 3.179 1.00 80.62 98 ASP A N 1
ATOM 748 C CA . ASP A 1 98 ? -14.813 5.640 4.549 1.00 80.62 98 ASP A CA 1
ATOM 749 C C . ASP A 1 98 ? -15.390 4.226 4.757 1.00 80.62 98 ASP A C 1
ATOM 751 O O . ASP A 1 98 ? -15.462 3.717 5.882 1.00 80.62 98 ASP A O 1
ATOM 755 N N . ASP A 1 99 ? -15.776 3.555 3.670 1.00 82.44 99 ASP A N 1
ATOM 756 C CA . ASP A 1 99 ? -16.394 2.229 3.635 1.00 82.44 99 ASP A CA 1
ATOM 757 C C . ASP A 1 99 ? -15.370 1.081 3.579 1.00 82.44 99 ASP A C 1
ATOM 759 O O . ASP A 1 99 ? -15.579 0.057 2.926 1.00 82.44 99 ASP A O 1
ATOM 763 N N . LEU A 1 100 ? -14.258 1.212 4.312 1.00 87.38 100 LEU A N 1
ATOM 764 C CA . LEU A 1 100 ? -13.280 0.131 4.443 1.00 87.38 100 LEU A CA 1
ATOM 765 C C . LEU A 1 100 ? -13.944 -1.162 4.941 1.00 87.38 100 LEU A C 1
ATOM 767 O O . LEU A 1 100 ? -14.562 -1.217 6.012 1.00 87.38 100 LEU A O 1
ATOM 771 N N . LEU A 1 101 ? -13.743 -2.239 4.184 1.00 89.81 101 LEU A N 1
ATOM 772 C CA . LEU A 1 101 ? -14.240 -3.570 4.510 1.00 89.81 101 LEU A CA 1
ATOM 773 C C . LEU A 1 101 ? -13.480 -4.149 5.713 1.00 89.81 101 LEU A C 1
ATOM 775 O O . LEU A 1 101 ? -12.347 -3.742 5.979 1.00 89.81 101 LEU A O 1
ATOM 779 N N . PRO A 1 102 ? -14.022 -5.167 6.411 1.00 89.56 102 PRO A N 1
ATOM 780 C CA . PRO A 1 102 ? -13.289 -5.868 7.468 1.00 89.56 102 PRO A CA 1
ATOM 781 C C . PRO A 1 102 ? -11.931 -6.411 7.003 1.00 89.56 102 PRO A C 1
ATOM 783 O O . PRO A 1 102 ? -10.996 -6.512 7.797 1.00 89.56 102 PRO A O 1
ATOM 786 N N . ARG A 1 103 ? -11.817 -6.729 5.707 1.00 92.75 103 ARG A N 1
ATOM 787 C CA . ARG A 1 103 ? -10.598 -7.195 5.051 1.00 92.75 103 ARG A CA 1
ATOM 788 C C . ARG A 1 103 ? -10.443 -6.505 3.700 1.00 92.75 103 ARG A C 1
ATOM 790 O O . ARG A 1 103 ? -11.175 -6.816 2.767 1.00 92.75 103 ARG A O 1
ATOM 797 N N . ASN A 1 104 ? -9.467 -5.613 3.603 1.00 94.31 104 ASN A N 1
ATOM 798 C CA . ASN A 1 104 ? -9.172 -4.852 2.397 1.00 94.31 104 ASN A CA 1
ATOM 799 C C . ASN A 1 104 ? -7.963 -5.433 1.669 1.00 94.31 104 ASN A C 1
ATOM 801 O O . ASN A 1 104 ? -7.044 -5.947 2.310 1.00 94.31 104 ASN A O 1
ATOM 805 N N . LEU A 1 105 ? -7.953 -5.334 0.345 1.00 95.81 105 LEU A N 1
ATOM 806 C CA . LEU A 1 105 ? -6.819 -5.657 -0.512 1.00 95.81 105 LEU A CA 1
ATOM 807 C C . LEU A 1 105 ? -6.257 -4.360 -1.096 1.00 95.81 105 LEU A C 1
ATOM 809 O O . LEU A 1 105 ? -6.933 -3.702 -1.881 1.00 95.81 105 LEU A O 1
ATOM 813 N N . LEU A 1 106 ? -5.028 -4.021 -0.724 1.00 96.88 106 LEU A N 1
ATOM 814 C CA . LEU A 1 106 ? -4.252 -2.951 -1.336 1.00 96.88 106 LEU A CA 1
ATOM 815 C C . LEU A 1 106 ? -3.354 -3.543 -2.421 1.00 96.88 106 LEU A C 1
ATOM 817 O O . LEU A 1 106 ? -2.634 -4.511 -2.164 1.00 96.88 106 LEU A O 1
ATOM 821 N N . GLU A 1 107 ? -3.386 -2.951 -3.609 1.00 96.56 107 GLU A N 1
ATOM 822 C CA . GLU A 1 107 ? -2.569 -3.349 -4.753 1.00 96.56 107 GLU A CA 1
ATOM 823 C C . GLU A 1 107 ? -1.795 -2.138 -5.279 1.00 96.56 107 GLU A C 1
ATOM 825 O O . GLU A 1 107 ? -2.383 -1.103 -5.596 1.00 96.56 107 GLU A O 1
ATOM 830 N N . LEU A 1 108 ? -0.475 -2.273 -5.379 1.00 95.12 108 LEU A N 1
ATOM 831 C CA . LEU A 1 108 ? 0.434 -1.262 -5.914 1.00 95.12 108 LEU A CA 1
ATOM 832 C C . LEU A 1 108 ? 1.062 -1.822 -7.187 1.00 95.12 108 LEU A C 1
ATOM 834 O O . LEU A 1 108 ? 1.678 -2.886 -7.147 1.00 95.12 108 LEU A O 1
ATOM 838 N N . THR A 1 109 ? 0.901 -1.139 -8.317 1.00 93.50 109 THR A N 1
ATOM 839 C CA . THR A 1 109 ? 1.546 -1.535 -9.577 1.00 93.50 109 THR A CA 1
ATOM 840 C C . THR A 1 109 ? 2.768 -0.672 -9.808 1.00 93.50 109 THR A C 1
ATOM 842 O O . THR A 1 109 ? 2.675 0.557 -9.785 1.00 93.50 109 THR A O 1
ATOM 845 N N . LEU A 1 110 ? 3.892 -1.333 -10.051 1.00 90.81 110 LEU A N 1
ATOM 846 C CA . LEU A 1 110 ? 5.171 -0.716 -10.337 1.00 90.81 110 LEU A CA 1
ATOM 847 C C . LEU A 1 110 ? 5.530 -0.958 -11.805 1.00 90.81 110 LEU A C 1
ATOM 849 O O . LEU A 1 110 ? 5.493 -2.098 -12.274 1.00 90.81 110 LEU A O 1
ATOM 853 N 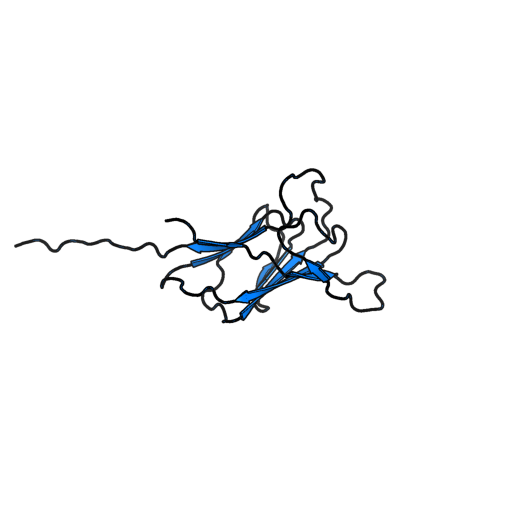N . ALA A 1 111 ? 5.872 0.103 -12.524 1.00 88.62 111 ALA A N 1
ATOM 854 C CA . ALA A 1 111 ? 6.545 0.032 -13.811 1.00 88.62 111 ALA A CA 1
ATOM 855 C C . ALA A 1 111 ? 8.063 -0.140 -13.603 1.00 88.62 111 ALA A C 1
ATOM 857 O O . ALA A 1 111 ? 8.578 0.235 -12.544 1.00 88.62 111 ALA A O 1
ATOM 858 N N . PRO A 1 112 ? 8.795 -0.678 -14.598 1.00 83.12 112 PRO A N 1
ATOM 859 C CA . PRO A 1 112 ? 10.252 -0.658 -14.580 1.00 83.12 112 PRO A CA 1
ATOM 860 C C . PRO A 1 112 ? 10.750 0.769 -14.370 1.00 83.12 112 PRO A C 1
ATOM 862 O O . PRO A 1 112 ? 10.301 1.690 -15.054 1.00 83.12 112 PRO A O 1
ATOM 865 N N . SER A 1 113 ? 11.682 0.954 -13.443 1.00 72.31 113 SER A N 1
ATOM 866 C CA . SER A 1 113 ? 12.268 2.264 -13.190 1.00 72.31 113 SER A CA 1
ATOM 867 C C . SER A 1 113 ? 13.772 2.132 -13.035 1.00 72.31 113 SER A C 1
ATOM 869 O O . SER A 1 113 ? 14.260 1.465 -12.127 1.00 72.31 113 SER A O 1
ATOM 871 N N . ALA A 1 114 ? 14.506 2.807 -13.921 1.00 59.34 114 ALA A N 1
ATOM 872 C CA . ALA A 1 114 ? 15.953 2.970 -13.804 1.00 59.34 114 ALA A CA 1
ATOM 873 C C . ALA A 1 114 ? 16.336 3.958 -12.686 1.00 59.34 114 ALA A C 1
ATOM 875 O O . ALA A 1 114 ? 17.493 4.014 -12.282 1.00 59.34 114 ALA A O 1
ATOM 876 N N . ALA A 1 115 ? 15.367 4.722 -12.165 1.00 56.12 115 ALA A N 1
ATOM 877 C CA . ALA A 1 115 ? 15.549 5.707 -11.104 1.00 56.12 115 ALA A CA 1
ATOM 878 C C . ALA A 1 115 ? 15.579 5.054 -9.713 1.00 56.12 115 ALA A C 1
ATOM 880 O O . ALA A 1 115 ? 14.890 5.485 -8.789 1.00 56.12 115 ALA A O 1
ATOM 881 N N . ILE A 1 116 ? 16.368 3.993 -9.561 1.00 56.06 116 ILE A N 1
ATOM 882 C CA . ILE A 1 116 ? 16.757 3.501 -8.244 1.00 56.06 116 ILE A CA 1
ATOM 883 C C . ILE A 1 116 ? 18.044 4.242 -7.915 1.00 56.06 116 ILE A C 1
ATOM 885 O O . ILE A 1 116 ? 19.079 3.926 -8.503 1.00 56.06 116 ILE A O 1
ATOM 889 N N . PRO A 1 117 ? 18.027 5.254 -7.03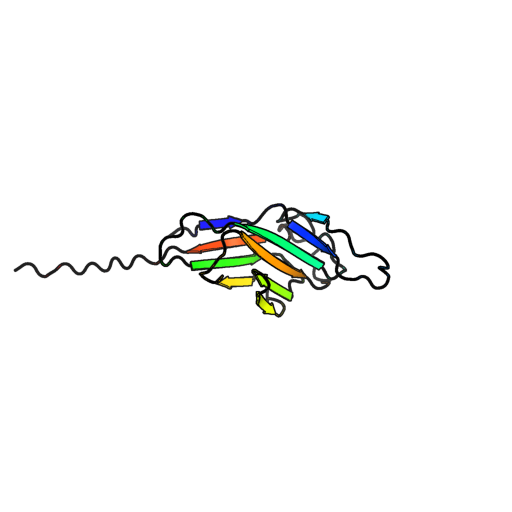4 1.00 51.88 117 PRO A N 1
ATOM 890 C CA . PRO A 1 117 ? 19.280 5.800 -6.559 1.00 51.88 117 PRO A CA 1
ATOM 891 C C . PRO A 1 117 ? 19.993 4.678 -5.800 1.00 51.88 117 PRO A C 1
ATOM 893 O O . PRO A 1 117 ? 19.607 4.338 -4.685 1.00 51.88 117 PRO A O 1
ATOM 896 N N . SER A 1 118 ? 21.058 4.123 -6.383 1.00 49.00 118 SER A N 1
ATOM 897 C CA . SER A 1 118 ? 21.961 3.133 -5.768 1.00 49.00 118 SER A CA 1
ATOM 898 C C . SER A 1 118 ? 22.658 3.630 -4.484 1.00 49.00 118 SER A C 1
ATOM 900 O O . SER A 1 118 ? 23.610 3.014 -4.020 1.00 49.00 118 SER A O 1
ATOM 902 N N . ALA A 1 119 ? 22.220 4.761 -3.925 1.00 49.94 119 ALA A N 1
ATOM 903 C CA . ALA A 1 119 ? 22.847 5.493 -2.834 1.00 49.94 119 ALA A CA 1
ATOM 904 C C . ALA A 1 119 ? 21.841 6.179 -1.884 1.00 49.94 119 ALA A C 1
ATOM 906 O O . ALA A 1 119 ? 22.250 7.020 -1.085 1.00 49.94 119 ALA A O 1
ATOM 907 N N . SER A 1 120 ? 20.534 5.881 -1.941 1.00 56.59 120 SER A N 1
ATOM 908 C CA . SER A 1 120 ? 19.632 6.382 -0.896 1.00 56.59 120 SER A CA 1
ATOM 909 C C . SER A 1 120 ? 19.744 5.502 0.348 1.00 56.59 120 SER A C 1
ATOM 911 O O . SER A 1 120 ? 19.308 4.357 0.319 1.00 56.59 120 SER A O 1
ATOM 913 N N . SER A 1 121 ? 20.230 6.042 1.469 1.00 66.19 121 SER A N 1
ATOM 914 C CA . SER A 1 121 ? 20.190 5.388 2.795 1.00 66.19 121 SER A CA 1
ATOM 915 C C . SER A 1 121 ? 18.766 5.174 3.342 1.00 66.19 121 SER A C 1
ATOM 917 O O . SER A 1 121 ? 18.590 4.819 4.506 1.00 66.19 121 SER A O 1
ATOM 919 N N . LEU A 1 122 ? 17.742 5.469 2.540 1.00 77.06 122 LEU A N 1
ATOM 920 C CA . LEU A 1 122 ? 16.338 5.397 2.910 1.00 77.06 122 LEU A CA 1
ATOM 921 C C . LEU A 1 122 ? 15.778 4.038 2.493 1.00 77.06 122 LEU A C 1
ATOM 923 O O . LEU A 1 122 ? 16.069 3.575 1.389 1.00 77.06 122 LEU A O 1
ATOM 927 N N . PRO A 1 123 ? 14.964 3.401 3.347 1.00 85.62 123 PRO A N 1
ATOM 928 C CA . PRO A 1 123 ? 14.475 2.066 3.071 1.00 85.62 123 PRO A CA 1
ATOM 929 C C . PRO A 1 123 ? 13.395 2.126 1.976 1.00 85.62 123 PRO A C 1
ATOM 931 O O . PRO A 1 123 ? 12.552 3.028 1.947 1.00 85.62 123 PRO A O 1
ATOM 934 N N . TRP A 1 124 ? 13.432 1.165 1.062 1.00 88.12 124 TRP A N 1
ATOM 935 C CA . TRP A 1 124 ? 12.562 1.085 -0.105 1.00 88.12 124 TRP A CA 1
ATOM 936 C C . TRP A 1 124 ? 11.126 0.720 0.278 1.00 88.12 124 TRP A C 1
ATOM 938 O O . TRP A 1 124 ? 10.883 -0.250 0.997 1.00 88.12 124 TRP A O 1
ATOM 948 N N . GLY A 1 125 ? 10.161 1.470 -0.249 1.00 88.00 125 GLY A N 1
ATOM 949 C CA . GLY A 1 125 ? 8.737 1.166 -0.157 1.00 88.00 125 GLY A CA 1
ATOM 950 C C . GLY A 1 125 ? 8.164 1.307 1.248 1.00 88.00 125 GLY A C 1
ATOM 951 O O . GLY A 1 125 ? 7.765 0.325 1.867 1.00 88.00 125 GLY A O 1
ATOM 952 N N . VAL A 1 126 ? 8.068 2.529 1.767 1.00 93.19 126 VAL A N 1
ATOM 953 C CA . VAL A 1 126 ? 7.359 2.792 3.024 1.00 93.19 126 VAL A CA 1
ATOM 954 C C . VAL A 1 126 ? 5.879 3.015 2.723 1.00 93.19 126 VAL A C 1
ATOM 956 O O . VAL A 1 126 ? 5.511 3.974 2.055 1.00 93.19 126 VAL A O 1
ATOM 959 N N . VAL A 1 127 ? 5.020 2.135 3.240 1.00 94.94 127 VAL A N 1
ATOM 960 C CA . VAL A 1 127 ? 3.562 2.234 3.082 1.00 94.94 127 VAL A CA 1
ATOM 961 C C . VAL A 1 127 ? 2.910 2.373 4.453 1.00 94.94 127 VAL A C 1
ATOM 963 O O . VAL A 1 127 ? 3.086 1.513 5.324 1.00 94.94 127 VAL A O 1
ATOM 966 N N . THR A 1 128 ? 2.141 3.440 4.644 1.00 94.88 128 THR A N 1
ATOM 967 C CA . THR A 1 128 ? 1.563 3.817 5.937 1.00 94.88 128 THR A CA 1
ATOM 968 C C . THR A 1 128 ? 0.096 4.202 5.779 1.00 94.88 128 THR A C 1
ATOM 970 O O . THR A 1 128 ? -0.273 4.900 4.839 1.00 94.88 128 THR A O 1
ATOM 973 N N . LEU A 1 129 ? -0.741 3.759 6.713 1.00 92.25 129 LEU A N 1
ATOM 974 C CA . LEU A 1 129 ? -2.067 4.326 6.931 1.00 92.25 129 LEU A CA 1
ATOM 975 C C . LEU A 1 129 ? -1.944 5.443 7.965 1.00 92.25 129 LEU A C 1
ATOM 977 O O . LEU A 1 129 ? -1.434 5.206 9.064 1.00 92.25 129 LEU A O 1
ATOM 981 N N . VAL A 1 130 ? -2.390 6.636 7.595 1.00 91.62 130 VAL A N 1
ATOM 982 C CA . VAL A 1 130 ? -2.417 7.831 8.440 1.00 91.62 130 VAL A CA 1
ATOM 983 C C . VAL A 1 130 ? -3.857 8.067 8.871 1.00 91.62 130 VAL A C 1
ATOM 985 O O . VAL A 1 130 ? -4.754 8.055 8.030 1.00 91.62 130 VAL A O 1
ATOM 988 N N . PHE A 1 131 ? -4.087 8.250 10.166 1.00 86.75 131 PHE A N 1
ATOM 989 C CA . PHE A 1 131 ? -5.408 8.548 10.708 1.00 86.75 131 PHE A CA 1
ATOM 990 C C . PHE A 1 131 ? -5.399 9.899 11.384 1.00 86.75 131 PHE A C 1
ATOM 992 O O . PHE A 1 131 ? -4.628 10.121 12.324 1.00 86.75 131 PHE A O 1
ATOM 999 N N . GLU A 1 132 ? -6.321 10.747 10.956 1.00 82.31 132 GLU A N 1
ATOM 1000 C CA . GLU A 1 132 ? -6.555 12.023 11.606 1.00 82.31 132 GLU A CA 1
ATOM 1001 C C . GLU A 1 132 ? -7.772 11.910 12.515 1.00 82.31 132 GLU A C 1
ATOM 1003 O O . GLU A 1 132 ? -8.802 11.312 12.179 1.00 82.31 132 GLU A O 1
ATOM 1008 N N . ALA A 1 133 ? -7.647 12.471 13.712 1.00 72.25 133 ALA A N 1
ATOM 1009 C CA . ALA A 1 133 ? -8.802 12.666 14.567 1.00 72.25 133 ALA A CA 1
ATOM 1010 C C . ALA A 1 133 ? -9.750 13.663 13.887 1.00 72.25 133 ALA A C 1
ATOM 1012 O O . ALA A 1 133 ? -9.289 14.652 13.319 1.00 72.25 133 ALA A O 1
ATOM 1013 N N . ALA A 1 134 ? -11.060 13.420 13.976 1.00 67.75 134 ALA A N 1
ATOM 1014 C CA . ALA A 1 134 ? -12.023 14.473 13.687 1.00 67.75 134 ALA A CA 1
ATOM 1015 C C . ALA A 1 134 ? -11.675 15.672 14.577 1.00 67.75 134 ALA A C 1
ATOM 1017 O O . ALA A 1 134 ? -11.468 15.490 15.782 1.00 67.75 134 ALA A O 1
ATOM 1018 N N . ASP A 1 135 ? -11.564 16.868 14.000 1.00 60.41 135 ASP A N 1
ATOM 1019 C CA . ASP A 1 135 ? -11.398 18.075 14.800 1.00 60.41 135 ASP A CA 1
ATOM 1020 C C . ASP A 1 135 ? -12.607 18.155 15.741 1.00 60.41 135 ASP A C 1
ATOM 1022 O O . ASP A 1 135 ? -13.755 18.268 15.301 1.00 60.41 135 ASP A O 1
ATOM 1026 N N . SER A 1 136 ? -12.371 17.967 17.042 1.00 51.22 136 SER A N 1
ATOM 1027 C CA . SER A 1 136 ? -13.401 18.195 18.045 1.00 51.22 136 SER A CA 1
ATOM 1028 C C . SER A 1 136 ? -13.753 19.670 17.964 1.00 51.22 136 SER A C 1
ATOM 1030 O O . SER A 1 136 ? -13.059 20.501 18.547 1.00 51.22 136 SER A O 1
ATOM 1032 N N . VAL A 1 137 ? -14.851 19.992 17.285 1.00 52.94 137 VAL A N 1
ATOM 1033 C CA . VAL A 1 137 ? -15.527 21.279 17.428 1.00 52.94 137 VAL A CA 1
ATOM 1034 C C . VAL A 1 137 ? -16.085 21.344 18.859 1.00 52.94 137 VAL A C 1
ATOM 1036 O O . VAL A 1 137 ? -17.280 21.192 19.089 1.00 52.94 137 VAL A O 1
ATOM 1039 N N . ASP A 1 138 ? -15.222 21.546 19.858 1.00 50.69 138 ASP A N 1
ATOM 1040 C CA . ASP A 1 138 ? -15.619 22.061 21.172 1.00 50.69 138 ASP A CA 1
ATOM 1041 C C . ASP A 1 138 ? -15.621 23.591 21.070 1.00 50.69 138 ASP A C 1
ATOM 1043 O O . ASP A 1 138 ? -14.790 24.309 21.616 1.00 50.69 138 ASP A O 1
ATOM 1047 N N . GLY A 1 139 ? -16.569 24.097 20.284 1.00 47.66 139 GLY A N 1
ATOM 1048 C CA . GLY A 1 139 ? -16.989 25.489 20.319 1.00 47.66 139 GLY A CA 1
ATOM 1049 C C . GLY A 1 139 ? -18.125 25.640 21.322 1.00 47.66 139 GLY A C 1
ATOM 1050 O O . GLY A 1 139 ? -19.256 25.922 20.933 1.00 47.66 139 GLY A O 1
ATOM 1051 N N . ARG A 1 140 ? -17.865 25.406 22.615 1.00 45.31 140 ARG A N 1
ATOM 1052 C CA . ARG A 1 140 ? -18.815 25.759 23.680 1.00 45.31 140 ARG A CA 1
ATOM 1053 C C . ARG A 1 140 ? -19.038 27.273 23.672 1.00 45.31 140 ARG A C 1
ATOM 1055 O O . ARG A 1 140 ? -18.234 28.017 24.224 1.00 45.31 140 ARG A O 1
ATOM 1062 N N . SER A 1 141 ? -20.164 27.736 23.135 1.00 50.31 141 SER A N 1
ATOM 1063 C CA . SER A 1 141 ? -20.761 28.984 23.619 1.00 50.31 141 SER A CA 1
ATOM 1064 C C . SER A 1 141 ? -21.373 28.709 24.995 1.00 50.31 141 SER A C 1
ATOM 1066 O O . SER A 1 141 ? -22.308 27.909 25.079 1.00 50.31 141 SER A O 1
ATOM 1068 N N . PRO A 1 142 ? -20.899 29.328 26.092 1.00 60.34 142 PRO A N 1
ATOM 1069 C CA . PRO A 1 142 ? -21.672 29.323 27.324 1.00 60.34 142 PRO A CA 1
ATOM 1070 C C . PRO A 1 142 ? -22.953 30.149 27.107 1.00 60.34 142 PRO A C 1
ATOM 1072 O O . PRO A 1 142 ? -22.885 31.219 26.494 1.00 60.34 142 PRO A O 1
ATOM 1075 N N . PRO A 1 143 ? -24.126 29.698 27.590 1.00 64.88 143 PRO A N 1
ATOM 1076 C CA . PRO A 1 143 ? -25.319 30.533 27.558 1.00 64.88 143 PRO A CA 1
ATOM 1077 C C . PRO A 1 143 ? -25.098 31.773 28.442 1.00 64.88 143 PRO A C 1
ATOM 1079 O O . PRO A 1 143 ? -24.433 31.673 29.481 1.00 64.88 143 PRO A O 1
ATOM 1082 N N . PRO A 1 144 ? -25.642 32.946 28.066 1.00 60.00 144 PRO A N 1
ATOM 1083 C CA . PRO A 1 144 ? -25.527 34.138 28.889 1.00 60.00 144 PRO A CA 1
ATOM 1084 C C . PRO A 1 144 ? -26.234 33.894 30.224 1.00 60.00 144 PRO A C 1
ATOM 1086 O O . PRO A 1 144 ? -27.425 33.582 30.266 1.00 60.00 144 PRO A O 1
ATOM 1089 N N . ARG A 1 145 ? -25.485 34.025 31.323 1.00 61.84 145 ARG A N 1
ATOM 1090 C CA . ARG A 1 145 ? -26.054 34.056 32.671 1.00 61.84 145 ARG A CA 1
ATOM 1091 C C . ARG A 1 145 ? -26.941 35.299 32.787 1.00 61.84 145 ARG A C 1
ATOM 1093 O O . ARG A 1 145 ? -26.445 36.411 32.623 1.00 61.84 145 ARG A O 1
ATOM 1100 N N . ARG A 1 146 ? -28.234 35.083 33.025 1.00 68.31 146 ARG A N 1
ATOM 1101 C CA . ARG A 1 146 ? -29.158 36.092 33.555 1.00 68.31 146 ARG A CA 1
ATOM 1102 C C . ARG A 1 146 ? -29.144 36.045 35.073 1.00 68.31 146 ARG A C 1
ATOM 1104 O O . ARG A 1 146 ? -28.962 34.928 35.606 1.00 68.31 146 ARG A O 1
#

Radius of gyration: 19.14 Å; chains: 1; bounding box: 52×56×56 Å

Organism: NCBI:txid2080755

Sequence (146 aa):
MPDHLIRLRGPWELLPGPGPDADAPPSPSRLDLPADSPPLALRPCRLRRRFGRPLRLPPGSSCRLRVEHLPGLVRVALNGRILVDGPPDSTLELPLPDDLLPRNLLELTLAPSAAIPSASSLPWGVVTLVFEAADSVDGRSPPPRR

pLDDT: mean 80.46, std 14.66, range [45.31, 96.88]

Foldseek 3Di:
DDWDKDWPFDWKWKAFDDDPPDPDGGDTDTDTPLAQDDPCQATKIKIKDKDFDDPDAPVQKWKKKKKAQAAQFQWKDKQNHTPGGGDDPGMDIDTDDPPDDRMMMIMTIGHRDPPPPPDPPDGHITIMMIIDHRPPPPPDDDDDDD